Protein AF-A0AAF0IM96-F1 (afdb_monomer_lite)

pLDDT: mean 79.62, std 11.17, range [48.78, 93.69]

Sequence (93 aa):
MLSAILRKLQGGNLEVFKFGTYVLFPIGWMYYFGTNLEARFSVPDFWPKAEHSHKIPLEKSEIEAELARMDREKERKRLRRLELESAAGAESS

Secondary structure (DSSP, 8-state):
-HHHHHHHTSTHHHHHHHHHHHHHHHHHHHHHHTTSHHHHHPPTT-SPPTTTS-----SHHHHHHHHHHHHHHHHHHHHHHHHHHHHHHHHT-

InterPro domains:
  IPR018625 Protein Pet100 [PF09803] (11-83)
  IPR018625 Protein Pet100 [PTHR33968] (9-87)

Radius of gyration: 35.77 Å; chains: 1; bounding box: 68×27×93 Å

Foldseek 3Di:
DVVVVVVCCPDVVVVVVVVVCVVCVVVVVCVVCVVCVCVVPPDVPPDPDCVPPPDDDPDPVVVVVVVVVVVVVVVVVVVVVVVVVVVVVVVVD

Organism: NCBI:txid2070801

Structure (mmCIF, N/CA/C/O backbone):
data_AF-A0AAF0IM96-F1
#
_entry.id   AF-A0AAF0IM96-F1
#
loop_
_atom_site.group_PDB
_atom_site.id
_atom_site.type_symbol
_atom_site.label_atom_id
_atom_site.label_alt_id
_atom_site.label_comp_id
_atom_site.label_asym_id
_atom_site.label_entity_id
_atom_site.label_seq_id
_atom_site.pdbx_PDB_ins_code
_atom_site.Cartn_x
_atom_site.Cartn_y
_atom_site.Cartn_z
_atom_site.occupancy
_atom_site.B_iso_or_equiv
_atom_site.auth_seq_id
_atom_site.auth_comp_id
_atom_site.auth_asym_id
_atom_site.auth_atom_id
_atom_site.pdbx_PDB_model_num
ATOM 1 N N . MET A 1 1 ? 28.028 -22.083 -32.213 1.00 60.16 1 MET A N 1
ATOM 2 C CA . MET A 1 1 ? 27.186 -20.914 -32.574 1.00 60.16 1 MET A CA 1
ATOM 3 C C . MET A 1 1 ? 27.110 -19.874 -31.454 1.00 60.16 1 MET A C 1
ATOM 5 O O . MET A 1 1 ? 27.355 -18.708 -31.733 1.00 60.16 1 MET A O 1
ATOM 9 N N . LEU A 1 2 ? 26.895 -20.271 -30.190 1.00 62.72 2 LEU A N 1
ATOM 10 C CA . LEU A 1 2 ? 26.910 -19.353 -29.034 1.00 62.72 2 LEU A CA 1
ATOM 11 C C . LEU A 1 2 ? 28.193 -18.496 -28.933 1.00 62.72 2 LEU A C 1
ATOM 13 O O . LEU A 1 2 ? 28.125 -17.287 -28.735 1.00 62.72 2 LEU A O 1
ATOM 17 N N . SER A 1 3 ? 29.370 -19.091 -29.160 1.00 71.00 3 SER A N 1
ATOM 18 C CA . SER A 1 3 ? 30.667 -18.400 -29.032 1.00 71.00 3 SER A CA 1
ATOM 19 C C . SER A 1 3 ? 30.921 -17.291 -30.063 1.00 71.00 3 SER A C 1
ATOM 21 O O . SER A 1 3 ? 31.828 -16.484 -29.877 1.00 71.00 3 SER A O 1
ATOM 23 N N . ALA A 1 4 ? 30.198 -17.293 -31.188 1.00 68.50 4 ALA A N 1
ATOM 24 C CA . ALA A 1 4 ? 30.307 -16.257 -32.217 1.00 68.50 4 ALA A CA 1
ATOM 25 C C . ALA A 1 4 ? 29.469 -15.027 -31.837 1.00 68.50 4 ALA A C 1
ATOM 27 O O . ALA A 1 4 ? 29.913 -13.896 -32.006 1.00 68.50 4 ALA A O 1
ATOM 28 N N . ILE A 1 5 ? 28.299 -15.264 -31.237 1.00 67.50 5 ILE A N 1
ATOM 29 C CA . ILE A 1 5 ? 27.404 -14.231 -30.703 1.00 67.50 5 ILE A CA 1
ATOM 30 C C . ILE A 1 5 ? 28.069 -13.521 -29.516 1.00 67.50 5 ILE A C 1
ATOM 32 O O . ILE A 1 5 ? 28.123 -12.295 -29.481 1.00 67.50 5 ILE A O 1
ATOM 36 N N . LEU A 1 6 ? 28.672 -14.288 -28.602 1.00 67.75 6 LEU A N 1
ATOM 37 C CA . LEU A 1 6 ? 29.419 -13.762 -27.452 1.00 67.75 6 LEU A CA 1
ATOM 38 C C . LEU A 1 6 ? 30.635 -12.909 -27.855 1.00 67.75 6 LEU A C 1
ATOM 40 O O . LEU A 1 6 ? 30.888 -11.884 -27.231 1.00 67.75 6 LEU A O 1
ATOM 44 N N . ARG A 1 7 ? 31.349 -13.270 -28.931 1.00 67.06 7 ARG A N 1
ATOM 45 C CA . ARG A 1 7 ? 32.455 -12.453 -29.472 1.00 67.06 7 ARG A CA 1
ATOM 46 C C . ARG A 1 7 ? 31.980 -11.151 -30.116 1.00 67.06 7 ARG A C 1
ATOM 48 O O . ARG A 1 7 ? 32.673 -10.144 -30.042 1.00 67.06 7 ARG A O 1
ATOM 55 N N . LYS A 1 8 ? 30.793 -11.151 -30.730 1.00 65.81 8 LYS A N 1
ATOM 56 C CA . LYS A 1 8 ? 30.186 -9.958 -31.348 1.00 65.81 8 LYS A CA 1
ATOM 57 C C . LYS A 1 8 ? 29.691 -8.945 -30.307 1.00 65.81 8 LYS A C 1
ATOM 59 O O . LYS A 1 8 ? 29.568 -7.765 -30.622 1.00 65.81 8 LYS A O 1
ATOM 64 N N . LEU A 1 9 ? 29.445 -9.413 -29.082 1.00 67.00 9 LEU A N 1
ATOM 65 C CA . LEU A 1 9 ? 29.029 -8.642 -27.908 1.00 67.00 9 LEU A CA 1
ATOM 66 C C . LEU A 1 9 ? 30.203 -8.122 -27.056 1.00 67.00 9 LEU A C 1
ATOM 68 O O . LEU A 1 9 ? 29.967 -7.671 -25.945 1.00 67.00 9 LEU A O 1
ATOM 72 N N . GLN A 1 10 ? 31.455 -8.165 -27.525 1.00 76.12 10 GLN A N 1
ATOM 73 C CA . GLN A 1 10 ? 32.593 -7.540 -26.832 1.00 76.12 10 GLN A CA 1
ATOM 74 C C . GLN A 1 10 ? 32.862 -6.109 -27.331 1.00 76.12 10 GLN A C 1
ATOM 76 O O . GLN A 1 10 ? 32.543 -5.760 -28.468 1.00 76.12 10 GLN A O 1
ATOM 81 N N . GLY A 1 11 ? 33.471 -5.277 -26.479 1.00 80.00 11 GLY A N 1
ATOM 82 C CA . GLY A 1 11 ? 33.779 -3.874 -26.789 1.00 80.00 11 GLY A CA 1
ATOM 83 C C . GLY A 1 11 ? 32.531 -2.985 -26.809 1.00 80.00 11 GLY A C 1
ATOM 84 O O . GLY A 1 11 ? 31.571 -3.255 -26.092 1.00 80.00 11 GLY A O 1
ATOM 85 N N . GLY A 1 12 ? 32.511 -1.944 -27.648 1.00 83.69 12 GLY A N 1
ATOM 86 C CA . GLY A 1 12 ? 31.403 -0.973 -27.705 1.00 83.69 12 GLY A CA 1
ATOM 87 C C . GLY A 1 12 ? 30.018 -1.583 -27.978 1.00 83.69 12 GLY A C 1
ATOM 88 O O . GLY A 1 12 ? 29.009 -1.057 -27.516 1.00 83.69 12 GLY A O 1
ATOM 89 N N . ASN A 1 13 ? 29.944 -2.749 -28.631 1.00 83.25 13 ASN A N 1
ATOM 90 C CA . ASN A 1 13 ? 28.679 -3.470 -28.828 1.00 83.25 13 ASN A CA 1
ATOM 91 C C . ASN A 1 13 ? 28.057 -3.953 -27.503 1.00 83.25 13 ASN A C 1
ATOM 93 O O . ASN A 1 13 ? 26.834 -4.069 -27.409 1.00 83.25 13 ASN A O 1
ATOM 97 N N . LEU A 1 14 ? 28.877 -4.211 -26.476 1.00 87.81 14 LEU A N 1
ATOM 98 C CA . LEU A 1 14 ? 28.402 -4.545 -25.132 1.00 87.81 14 LEU A CA 1
ATOM 99 C C . LEU A 1 14 ? 27.715 -3.348 -24.479 1.00 87.81 14 LEU A C 1
ATOM 101 O O . LEU A 1 14 ? 26.694 -3.504 -23.815 1.00 87.81 14 LEU A O 1
ATOM 105 N N . GLU A 1 15 ? 28.273 -2.153 -24.659 1.00 88.81 15 GLU A N 1
ATOM 106 C CA . GLU A 1 15 ? 27.732 -0.923 -24.084 1.00 88.81 15 GLU A CA 1
ATOM 107 C C . GLU A 1 15 ? 26.387 -0.565 -24.716 1.00 88.81 15 GLU A C 1
ATOM 109 O O . GLU A 1 15 ? 25.440 -0.263 -23.992 1.00 88.81 15 GLU A O 1
ATOM 114 N N . VAL A 1 16 ? 26.257 -0.723 -26.037 1.00 88.75 16 VAL A N 1
ATOM 115 C CA . VAL A 1 16 ? 24.980 -0.554 -26.750 1.00 88.75 16 VAL A CA 1
ATOM 116 C C . VAL A 1 16 ? 23.938 -1.572 -26.278 1.00 88.75 16 VAL A C 1
ATOM 118 O O . VAL A 1 16 ? 22.782 -1.214 -26.056 1.00 88.75 16 VAL A O 1
ATOM 121 N N . PHE A 1 17 ? 24.332 -2.831 -26.058 1.00 89.75 17 PHE A N 1
ATOM 122 C CA . PHE A 1 17 ? 23.432 -3.850 -25.513 1.00 89.75 17 PHE A CA 1
ATOM 123 C C . PHE A 1 17 ? 22.986 -3.531 -24.076 1.00 89.75 17 PHE A C 1
ATOM 125 O O . PHE A 1 17 ? 21.802 -3.652 -23.753 1.00 89.75 17 PHE A O 1
ATOM 132 N N . LYS A 1 18 ? 23.908 -3.082 -23.214 1.00 87.38 18 LYS A N 1
ATOM 133 C CA . LYS A 1 18 ? 23.597 -2.660 -21.838 1.00 87.38 18 LYS A CA 1
ATOM 134 C C . LYS A 1 18 ? 22.660 -1.456 -21.832 1.00 87.38 18 LYS A C 1
ATOM 136 O O . LYS A 1 18 ? 21.672 -1.472 -21.106 1.00 87.38 18 LYS A O 1
ATOM 141 N N . PHE A 1 19 ? 22.925 -0.461 -22.676 1.00 92.75 19 PHE A N 1
ATOM 142 C CA . PHE A 1 19 ? 22.062 0.704 -22.846 1.00 92.75 19 PHE A CA 1
ATOM 143 C C . PHE A 1 19 ? 20.657 0.300 -23.305 1.00 92.75 19 PHE A C 1
ATOM 145 O O . PHE A 1 19 ? 19.674 0.658 -22.661 1.00 92.75 19 PHE A O 1
ATOM 152 N N . GLY A 1 20 ? 20.557 -0.519 -24.357 1.00 92.56 20 GLY A N 1
ATOM 153 C CA . GLY A 1 20 ? 19.278 -1.030 -24.847 1.00 92.56 20 GLY A CA 1
ATOM 154 C C . GLY A 1 20 ? 18.518 -1.804 -23.771 1.00 92.56 20 GLY A C 1
ATOM 155 O O . GLY A 1 20 ? 17.329 -1.580 -23.584 1.00 92.56 20 GLY A O 1
ATOM 156 N N . THR A 1 21 ? 19.209 -2.640 -22.995 1.00 93.69 21 THR A N 1
ATOM 157 C CA . THR A 1 21 ? 18.601 -3.377 -21.878 1.00 93.69 21 THR A CA 1
ATOM 158 C C . THR A 1 21 ? 18.097 -2.429 -20.793 1.00 93.69 21 THR A C 1
ATOM 160 O O . THR A 1 21 ? 16.970 -2.586 -20.343 1.00 93.69 21 THR A O 1
ATOM 163 N N . TYR A 1 22 ? 18.870 -1.417 -20.397 1.00 91.12 22 TYR A N 1
ATOM 164 C CA . TYR A 1 22 ? 18.450 -0.457 -19.372 1.00 91.12 22 TYR A CA 1
ATOM 165 C C . TYR A 1 22 ? 17.305 0.454 -19.801 1.00 91.12 22 TYR A C 1
ATOM 167 O O . TYR A 1 22 ? 16.586 0.943 -18.937 1.00 91.12 22 TYR A O 1
ATOM 175 N N . VAL A 1 23 ? 17.105 0.666 -21.101 1.00 92.81 23 VAL A N 1
ATOM 176 C CA . VAL A 1 23 ? 15.948 1.405 -21.618 1.00 92.81 23 VAL A CA 1
ATOM 177 C C . VAL A 1 23 ? 14.739 0.480 -21.775 1.00 92.81 23 VAL A C 1
ATOM 179 O O . VAL A 1 23 ? 13.654 0.799 -21.293 1.00 92.81 23 VAL A O 1
ATOM 182 N N . LEU A 1 24 ? 14.906 -0.692 -22.397 1.00 93.25 24 LEU A N 1
ATOM 183 C CA . LEU A 1 24 ? 13.799 -1.624 -22.629 1.00 93.25 24 LEU A CA 1
ATOM 184 C C . LEU A 1 24 ? 13.285 -2.278 -21.347 1.00 93.25 24 LEU A C 1
ATOM 186 O O . LEU A 1 24 ? 12.088 -2.528 -21.248 1.00 93.25 24 LEU A O 1
ATOM 190 N N . PHE A 1 25 ? 14.152 -2.562 -20.377 1.00 92.19 25 PHE A N 1
ATOM 191 C CA . PHE A 1 25 ? 13.767 -3.224 -19.134 1.00 92.19 25 PHE A CA 1
ATOM 192 C C . PHE A 1 25 ? 12.694 -2.441 -18.355 1.00 92.19 25 PHE A C 1
ATOM 194 O O . PHE A 1 25 ? 11.624 -3.007 -18.134 1.00 92.19 25 PHE A O 1
ATOM 201 N N . PRO A 1 26 ? 12.887 -1.156 -17.987 1.00 91.69 26 PRO A N 1
ATOM 202 C CA . PRO A 1 26 ? 11.864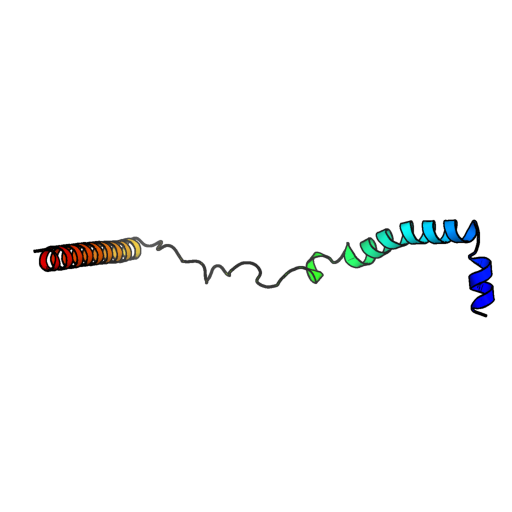 -0.399 -17.272 1.00 91.69 26 PRO A CA 1
ATOM 203 C C . PRO A 1 26 ? 10.619 -0.147 -18.128 1.00 91.69 26 PRO A C 1
ATOM 205 O O . PRO A 1 26 ? 9.515 -0.241 -17.605 1.00 91.69 26 PRO A O 1
ATOM 208 N N . ILE A 1 27 ? 10.757 0.103 -19.435 1.00 90.75 27 ILE A N 1
ATOM 209 C CA . ILE A 1 27 ? 9.608 0.332 -20.328 1.00 90.75 27 ILE A CA 1
ATOM 210 C C . ILE A 1 27 ? 8.748 -0.931 -20.447 1.00 90.75 27 ILE A C 1
ATOM 212 O O . ILE A 1 27 ? 7.530 -0.866 -20.307 1.00 90.75 27 ILE A O 1
ATOM 216 N N . GLY A 1 28 ? 9.372 -2.089 -20.667 1.00 89.38 28 GLY A N 1
ATOM 217 C CA . GLY A 1 28 ? 8.681 -3.373 -20.750 1.00 89.38 28 GLY A CA 1
ATOM 218 C C . GLY A 1 28 ? 8.049 -3.772 -19.419 1.00 89.38 28 GLY A C 1
ATOM 219 O O . GLY A 1 28 ? 6.904 -4.220 -19.390 1.00 89.38 28 GLY A O 1
ATOM 220 N N . TRP A 1 29 ? 8.754 -3.538 -18.309 1.00 88.88 29 TRP A N 1
ATOM 221 C CA . TRP A 1 29 ? 8.216 -3.759 -16.969 1.00 88.88 29 TRP A CA 1
ATOM 222 C C . TRP A 1 29 ? 6.986 -2.884 -16.711 1.00 88.88 29 TRP A C 1
ATOM 224 O O . TRP A 1 29 ? 5.962 -3.370 -16.235 1.00 88.88 29 TRP A O 1
ATOM 234 N N . MET A 1 30 ? 7.051 -1.607 -17.089 1.00 87.50 30 MET A N 1
ATOM 235 C CA . MET A 1 30 ? 5.941 -0.669 -16.948 1.00 87.50 30 MET A CA 1
ATOM 236 C C . MET A 1 30 ? 4.783 -0.989 -17.901 1.00 87.50 30 MET A C 1
ATOM 238 O O . MET A 1 30 ? 3.634 -0.820 -17.521 1.00 87.50 30 MET A O 1
ATOM 242 N N . TYR A 1 31 ? 5.040 -1.505 -19.104 1.00 85.88 31 TYR A N 1
ATOM 243 C CA . TYR A 1 31 ? 3.983 -1.959 -20.013 1.00 85.88 31 TYR A CA 1
ATOM 244 C C . TYR A 1 31 ? 3.251 -3.194 -19.470 1.00 85.88 31 TYR A C 1
ATOM 246 O O . TYR A 1 31 ? 2.023 -3.256 -19.504 1.00 85.88 31 TYR A O 1
ATOM 254 N N . TYR A 1 32 ? 3.999 -4.159 -18.928 1.00 82.62 32 TYR A N 1
ATOM 255 C CA . TYR A 1 32 ? 3.436 -5.399 -18.398 1.00 82.62 32 TYR A CA 1
ATOM 256 C C . TYR A 1 32 ? 2.696 -5.194 -17.068 1.00 82.62 32 TYR A C 1
ATOM 258 O O . TYR A 1 32 ? 1.608 -5.735 -16.880 1.00 82.62 32 TYR A O 1
ATOM 266 N N . PHE A 1 33 ? 3.262 -4.407 -16.148 1.00 80.56 33 PHE A N 1
ATOM 267 C CA . PHE A 1 33 ? 2.663 -4.179 -14.831 1.00 80.56 33 PHE A CA 1
ATOM 268 C C . PHE A 1 33 ? 1.798 -2.919 -14.757 1.00 80.56 33 PHE A C 1
ATOM 270 O O . PHE A 1 33 ? 0.793 -2.929 -14.057 1.00 80.56 33 PHE A O 1
ATOM 277 N N . GLY A 1 34 ? 2.131 -1.846 -15.474 1.00 74.44 34 GLY A N 1
ATOM 278 C CA . GLY A 1 34 ? 1.545 -0.513 -15.280 1.00 74.44 34 GLY A CA 1
ATOM 279 C C . GLY A 1 34 ? 0.075 -0.371 -15.674 1.00 74.44 34 GLY A C 1
ATOM 280 O O . GLY A 1 34 ? -0.573 0.567 -15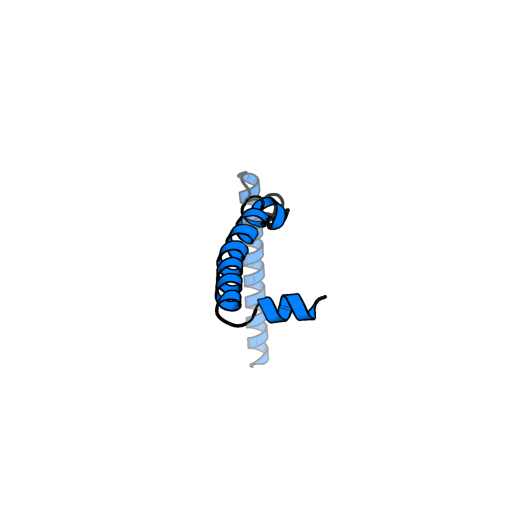.227 1.00 74.44 34 GLY A O 1
ATOM 281 N N . THR A 1 35 ? -0.480 -1.300 -16.453 1.00 74.19 35 THR A N 1
ATOM 282 C CA . THR A 1 35 ? -1.899 -1.276 -16.857 1.00 74.19 35 THR A CA 1
ATOM 283 C C . THR A 1 35 ? -2.796 -2.176 -16.002 1.00 74.19 35 THR A C 1
ATOM 285 O O . THR A 1 35 ? -4.016 -2.115 -16.129 1.00 74.19 35 THR A O 1
ATOM 288 N N . ASN A 1 36 ? -2.224 -3.015 -15.128 1.00 71.25 36 ASN A N 1
ATOM 289 C CA . ASN A 1 36 ? -2.969 -4.036 -14.380 1.00 71.25 36 ASN A CA 1
ATOM 290 C C . ASN A 1 36 ? -2.561 -4.127 -12.896 1.00 71.25 36 ASN A C 1
ATOM 292 O O . ASN A 1 36 ? -2.778 -5.151 -12.252 1.00 71.25 36 ASN A O 1
ATOM 296 N N . LEU A 1 37 ? -1.968 -3.067 -12.335 1.00 71.44 37 LEU A N 1
ATOM 297 C CA . LEU A 1 37 ? -1.550 -3.048 -10.928 1.00 71.44 37 LEU A CA 1
ATOM 298 C C . LEU A 1 37 ? -2.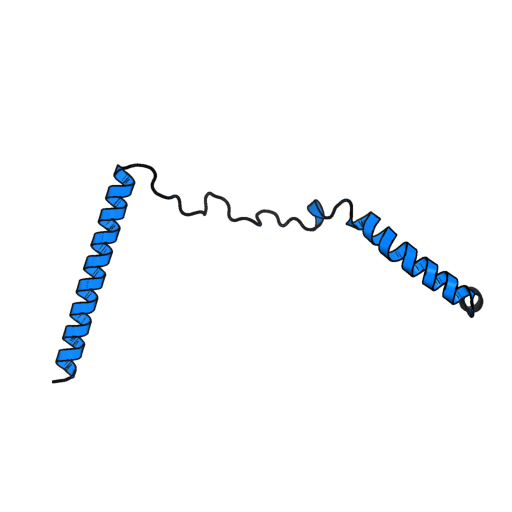723 -3.323 -9.982 1.00 71.44 37 LEU A C 1
ATOM 300 O O . LEU A 1 37 ? -2.587 -4.110 -9.053 1.00 71.44 37 LEU A O 1
ATOM 304 N N . GLU A 1 38 ? -3.880 -2.717 -10.247 1.00 68.75 38 GLU A N 1
ATOM 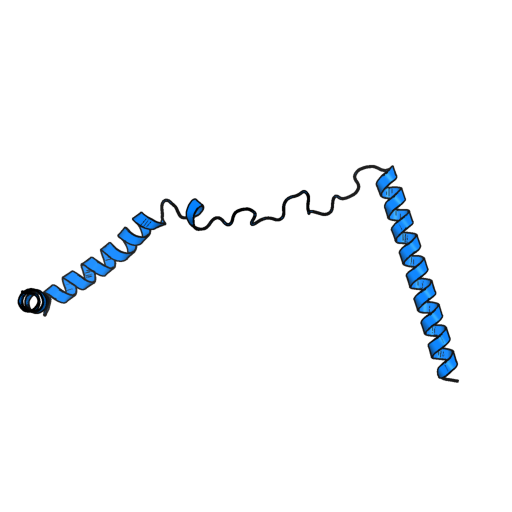305 C CA . GLU A 1 38 ? -5.047 -2.827 -9.373 1.00 68.75 38 GLU A CA 1
ATOM 306 C C . GLU A 1 38 ? -5.540 -4.272 -9.260 1.00 68.75 38 GLU A C 1
ATOM 308 O O . GLU A 1 38 ? -5.597 -4.797 -8.159 1.00 68.75 38 GLU A O 1
ATOM 313 N N . ALA A 1 39 ? -5.757 -4.977 -10.372 1.00 71.06 39 ALA A N 1
ATOM 314 C CA . ALA A 1 39 ? -6.201 -6.374 -10.333 1.00 71.06 39 ALA A CA 1
ATOM 315 C C . ALA A 1 39 ? -5.140 -7.352 -9.784 1.00 71.06 39 ALA A C 1
ATOM 317 O O . ALA A 1 39 ? -5.489 -8.414 -9.270 1.00 71.06 39 ALA A O 1
ATOM 318 N N . ARG A 1 40 ? -3.844 -7.026 -9.899 1.00 69.19 40 ARG A N 1
ATOM 319 C CA . ARG A 1 40 ? -2.741 -7.883 -9.421 1.00 69.19 40 ARG A CA 1
ATOM 320 C C . ARG A 1 40 ? -2.401 -7.677 -7.947 1.00 69.19 40 ARG A C 1
ATOM 322 O O . ARG A 1 40 ? -1.895 -8.607 -7.323 1.00 69.19 40 ARG A O 1
ATOM 329 N N . PHE A 1 41 ? -2.637 -6.479 -7.414 1.00 72.56 41 PHE A N 1
ATOM 330 C CA . PHE A 1 41 ? -2.250 -6.091 -6.055 1.00 72.56 41 PHE A CA 1
ATOM 331 C C . PHE A 1 41 ? -3.435 -5.712 -5.157 1.00 72.56 41 PHE A C 1
ATOM 333 O O . PHE A 1 41 ? -3.226 -5.458 -3.971 1.00 72.56 41 PHE A O 1
ATOM 340 N N . SER A 1 42 ? -4.675 -5.697 -5.660 1.00 76.12 42 SER A N 1
ATOM 341 C CA . SER A 1 42 ? -5.854 -5.554 -4.807 1.00 76.12 42 SER A CA 1
ATOM 342 C C . SER A 1 42 ? -6.018 -6.801 -3.949 1.00 76.12 42 SER A C 1
ATOM 344 O O . SER A 1 42 ? -6.187 -7.907 -4.467 1.00 76.12 42 SER A O 1
ATOM 346 N N . VAL A 1 43 ? -6.007 -6.620 -2.633 1.00 77.75 43 VAL A N 1
ATOM 347 C CA . VAL A 1 43 ? -6.380 -7.678 -1.699 1.00 77.75 43 VAL A CA 1
ATOM 348 C C . VAL A 1 43 ? -7.908 -7.665 -1.577 1.00 77.75 43 VAL A C 1
ATOM 350 O O . VAL A 1 43 ? -8.461 -6.655 -1.128 1.00 77.75 43 VAL A O 1
ATOM 353 N N . PRO A 1 44 ? -8.616 -8.736 -1.986 1.00 74.94 44 PRO A N 1
ATOM 354 C CA . PRO A 1 44 ? -10.051 -8.824 -1.755 1.00 74.94 44 PRO A CA 1
ATOM 355 C C . PRO A 1 44 ? -10.318 -8.817 -0.246 1.00 74.94 44 PRO A C 1
ATOM 357 O O . PRO A 1 44 ? -9.592 -9.451 0.515 1.00 74.94 44 PRO A O 1
ATOM 360 N N . ASP A 1 45 ? -11.341 -8.074 0.183 1.00 70.19 45 ASP A N 1
ATOM 361 C CA . ASP A 1 45 ? -11.695 -7.885 1.598 1.00 70.19 45 ASP A CA 1
ATOM 362 C C . AS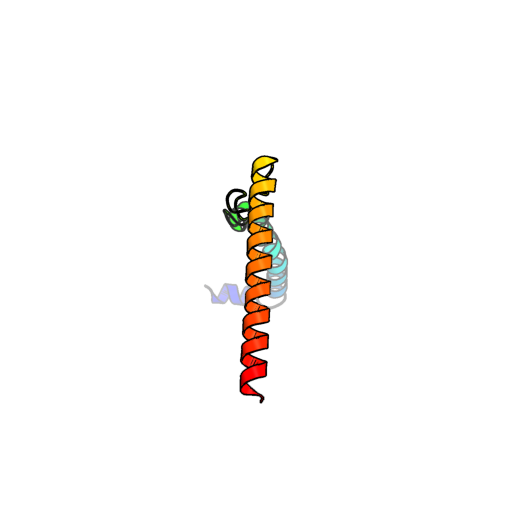P A 1 45 ? -10.601 -7.216 2.467 1.00 70.19 45 ASP A C 1
ATOM 364 O O . ASP A 1 45 ? -10.550 -7.432 3.676 1.00 70.19 45 ASP A O 1
ATOM 368 N N . PHE A 1 46 ? -9.742 -6.360 1.885 1.00 76.75 46 PHE A N 1
ATOM 369 C CA . PHE A 1 46 ? -8.724 -5.609 2.647 1.00 76.75 46 PHE A CA 1
ATOM 370 C C . PHE A 1 46 ? -9.310 -4.799 3.816 1.00 76.75 46 PHE A C 1
ATOM 372 O O . PHE A 1 46 ? -8.712 -4.725 4.890 1.00 76.75 46 PHE A O 1
ATOM 379 N N . TRP A 1 47 ? -10.477 -4.184 3.612 1.00 74.50 47 TRP A N 1
ATOM 380 C CA . TRP A 1 47 ? -11.165 -3.426 4.652 1.00 74.50 47 TRP A CA 1
ATOM 381 C C . TRP A 1 47 ? -12.141 -4.325 5.420 1.00 74.50 47 TRP A C 1
ATOM 383 O O . TRP A 1 47 ? -12.925 -5.038 4.787 1.00 74.50 47 TRP A O 1
ATOM 393 N N . PRO A 1 48 ? -12.161 -4.267 6.768 1.00 74.81 48 PRO A N 1
ATOM 394 C CA . PRO A 1 48 ? -13.167 -4.959 7.562 1.00 74.81 48 PRO A CA 1
ATOM 395 C C . PRO A 1 48 ? -14.568 -4.560 7.096 1.00 74.81 48 PRO A C 1
ATOM 397 O O . PRO A 1 48 ? -14.895 -3.373 7.018 1.00 74.81 48 PRO A O 1
ATOM 400 N N . LYS A 1 49 ? -15.398 -5.553 6.765 1.00 72.44 49 LYS A N 1
ATOM 401 C CA . LYS A 1 49 ? -16.783 -5.328 6.334 1.00 72.44 49 LYS A CA 1
ATOM 402 C C . LYS A 1 49 ? -17.528 -4.570 7.433 1.00 72.44 49 LYS A C 1
ATOM 404 O O . LYS A 1 49 ? -17.370 -4.883 8.610 1.00 72.44 49 LYS A O 1
ATOM 409 N N . ALA A 1 50 ? -18.371 -3.610 7.052 1.00 65.06 50 ALA A N 1
ATOM 410 C CA . ALA A 1 50 ? -19.131 -2.775 7.989 1.00 65.06 50 ALA A CA 1
ATOM 411 C C . ALA A 1 50 ? -20.020 -3.582 8.959 1.00 65.06 50 ALA A C 1
ATOM 413 O O . ALA A 1 50 ? -20.395 -3.085 10.016 1.00 65.06 50 ALA A O 1
ATOM 414 N N . GLU A 1 51 ? -20.326 -4.838 8.627 1.00 65.44 51 GLU A N 1
ATOM 415 C CA . GLU A 1 51 ? -21.016 -5.793 9.500 1.00 65.44 51 GLU A CA 1
ATOM 416 C C . GLU A 1 51 ? -20.197 -6.199 10.736 1.00 65.44 51 GLU A C 1
ATOM 418 O O . GLU A 1 51 ? -20.779 -6.501 11.774 1.00 65.44 51 GLU A O 1
ATOM 423 N N . HIS A 1 52 ? -18.863 -6.177 10.643 1.00 62.41 52 HIS A N 1
ATOM 424 C CA . HIS A 1 52 ? -17.940 -6.425 11.756 1.00 62.41 52 HIS A CA 1
ATOM 425 C C . HIS A 1 52 ? -17.581 -5.154 12.528 1.00 62.41 52 HIS A C 1
ATOM 427 O O . HIS A 1 52 ? -16.968 -5.232 13.594 1.00 62.41 52 HIS A O 1
ATOM 433 N N . SER A 1 53 ? -17.953 -3.984 12.011 1.00 62.84 53 SER A N 1
ATOM 434 C CA . SER A 1 53 ? -17.812 -2.734 12.745 1.00 62.84 53 SER A CA 1
ATOM 435 C C . SER A 1 53 ? -18.861 -2.685 13.852 1.00 62.84 53 SER A C 1
ATOM 437 O O . SER A 1 53 ? -20.041 -2.951 13.619 1.00 62.84 53 SER A O 1
ATOM 439 N N . HIS A 1 54 ? -18.440 -2.330 15.067 1.00 63.72 54 HIS A N 1
ATOM 440 C CA . HIS A 1 54 ? -19.357 -2.126 16.184 1.00 63.72 54 HIS A CA 1
ATOM 441 C C . HIS A 1 54 ? -20.425 -1.094 15.796 1.00 63.72 54 HIS A C 1
ATOM 443 O O . HIS A 1 54 ? -20.124 0.085 15.605 1.00 63.72 54 HIS A O 1
ATOM 449 N N . LYS A 1 55 ? -21.675 -1.548 15.656 1.00 65.19 55 LYS A N 1
ATOM 450 C CA . LYS A 1 55 ? -22.819 -0.675 15.390 1.00 65.19 55 LYS A CA 1
ATOM 451 C C . LYS A 1 55 ? -23.117 0.103 16.666 1.00 65.19 55 LYS A C 1
ATOM 453 O O . LYS A 1 55 ? -23.441 -0.492 17.691 1.00 65.19 55 LYS A O 1
ATOM 458 N N . ILE A 1 56 ? -22.955 1.421 16.611 1.00 68.44 56 ILE A N 1
ATOM 459 C CA . ILE A 1 56 ? -23.363 2.306 17.703 1.00 68.44 56 ILE A CA 1
ATOM 460 C C . ILE A 1 56 ? -24.896 2.215 17.805 1.00 68.44 56 ILE A C 1
ATOM 462 O O . ILE A 1 56 ? -25.545 2.265 16.758 1.00 68.44 56 ILE A O 1
ATOM 466 N N . PRO A 1 57 ? -25.480 2.070 19.010 1.00 69.50 57 PRO A N 1
ATOM 467 C CA . PRO A 1 57 ? -26.929 2.086 19.176 1.00 69.50 57 PRO A CA 1
ATOM 468 C C . PRO A 1 57 ? -27.492 3.414 18.657 1.00 69.50 57 PRO A C 1
ATOM 470 O O . PRO A 1 57 ? -27.065 4.479 19.104 1.00 69.50 57 PRO A O 1
ATOM 473 N N . LEU A 1 58 ? -28.407 3.359 17.688 1.00 72.81 58 LEU A N 1
ATOM 474 C CA . LEU A 1 58 ? -29.009 4.555 17.075 1.00 72.81 58 LEU A CA 1
ATOM 475 C C . LEU A 1 58 ? -30.365 4.899 17.708 1.00 72.81 58 LEU A C 1
ATOM 477 O O . LEU A 1 58 ? -30.781 6.056 17.679 1.00 72.81 58 LEU A O 1
ATOM 481 N N . GLU A 1 59 ? -31.026 3.916 18.323 1.00 80.88 59 GLU A N 1
ATOM 482 C CA . GLU A 1 59 ? -32.338 4.073 18.946 1.00 80.88 59 GLU A CA 1
ATOM 483 C C . GLU A 1 59 ? -32.230 4.461 20.426 1.00 80.88 59 GLU A C 1
ATOM 485 O O . GLU A 1 59 ? -31.421 3.921 21.184 1.00 80.88 59 GLU A O 1
ATOM 490 N N . LYS A 1 60 ? -33.097 5.375 20.879 1.00 80.00 60 LYS A N 1
ATOM 491 C CA . LYS A 1 60 ? -33.075 5.907 22.255 1.00 80.00 60 LYS A CA 1
ATOM 492 C C . LYS A 1 60 ? -33.191 4.812 23.328 1.00 80.00 60 LYS A C 1
ATOM 494 O O . LYS A 1 60 ? -32.494 4.870 24.337 1.00 80.00 60 LYS A O 1
ATOM 499 N N . SER A 1 61 ? -34.045 3.813 23.108 1.00 82.31 61 SER A N 1
ATOM 500 C CA . SER A 1 61 ? -34.230 2.683 24.031 1.00 82.31 61 SER A CA 1
ATOM 501 C C . SER A 1 61 ? -32.978 1.808 24.153 1.00 82.31 61 SER A C 1
ATOM 503 O O . SER A 1 61 ? -32.658 1.338 25.245 1.00 82.31 61 SER A O 1
ATOM 505 N N . GLU A 1 62 ? -32.243 1.612 23.058 1.00 81.12 62 GLU A N 1
ATOM 506 C CA . GLU A 1 62 ? -30.993 0.849 23.051 1.00 81.12 62 GLU A CA 1
ATOM 507 C C . GLU A 1 62 ? -29.876 1.615 23.772 1.00 81.12 62 GLU A C 1
ATOM 509 O O . GLU A 1 62 ? -29.104 1.023 24.527 1.00 81.12 62 GLU A O 1
ATOM 514 N N . ILE A 1 63 ? -29.835 2.942 23.603 1.00 81.88 63 ILE A N 1
ATOM 515 C CA . ILE A 1 63 ? -28.897 3.824 24.309 1.00 81.88 63 ILE A CA 1
ATOM 516 C C . ILE A 1 63 ? -29.127 3.757 25.824 1.00 81.88 63 ILE A C 1
ATOM 518 O O . ILE A 1 63 ? -28.171 3.606 26.584 1.00 81.88 63 ILE A O 1
ATOM 522 N N . GLU A 1 64 ? -30.380 3.839 26.278 1.00 87.31 64 GLU A N 1
ATOM 523 C CA . GLU A 1 64 ? -30.724 3.745 27.704 1.00 87.31 64 GLU A CA 1
ATOM 524 C C . GLU A 1 64 ? -30.358 2.371 28.293 1.00 87.31 64 GLU A C 1
ATOM 526 O O . GLU A 1 64 ? -29.811 2.291 29.398 1.00 87.31 64 GLU A O 1
ATOM 531 N N . ALA A 1 65 ? -30.587 1.289 27.544 1.00 87.44 65 ALA A N 1
ATOM 532 C CA . ALA A 1 65 ? -30.222 -0.064 27.959 1.00 87.44 65 ALA A CA 1
ATOM 533 C C . ALA A 1 65 ? -28.698 -0.249 28.083 1.00 87.44 65 ALA A C 1
ATOM 535 O O . ALA A 1 65 ? -28.223 -0.831 29.068 1.00 87.44 65 ALA A O 1
ATOM 536 N N . GLU A 1 66 ? -27.927 0.274 27.126 1.00 85.12 66 GLU A N 1
ATOM 537 C CA . GLU A 1 66 ? -26.464 0.211 27.149 1.00 85.12 66 GLU A CA 1
ATOM 538 C C . GLU A 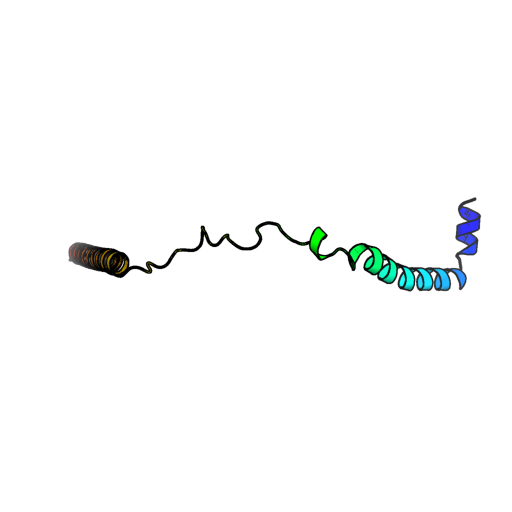1 66 ? -25.877 1.108 28.250 1.00 85.12 66 GLU A C 1
ATOM 540 O O . GLU A 1 66 ? -24.947 0.702 28.950 1.00 85.12 66 GLU A O 1
ATOM 545 N N . LEU A 1 67 ? -26.471 2.279 28.504 1.00 86.75 67 LEU A N 1
ATOM 546 C CA . LEU A 1 67 ? -26.095 3.148 29.623 1.00 86.75 67 LEU A CA 1
ATOM 547 C C . LEU A 1 67 ? -26.317 2.452 30.974 1.00 86.75 67 LEU A C 1
ATOM 549 O O . LEU A 1 67 ? -25.405 2.390 31.801 1.00 86.75 67 LEU A O 1
ATOM 553 N N . ALA A 1 68 ? -27.476 1.815 31.156 1.00 90.69 68 ALA A N 1
ATOM 554 C CA . ALA A 1 68 ? -27.766 1.021 32.347 1.00 90.69 68 ALA A CA 1
ATOM 555 C C . ALA A 1 68 ? -26.833 -0.198 32.492 1.00 90.69 68 ALA A C 1
ATOM 557 O O . ALA A 1 68 ? -26.559 -0.651 33.608 1.00 90.69 68 ALA A O 1
ATOM 558 N N . ARG A 1 69 ? -26.341 -0.776 31.386 1.00 91.00 69 ARG A N 1
ATOM 559 C CA . ARG A 1 69 ? -25.298 -1.815 31.421 1.00 91.00 69 ARG A CA 1
ATOM 560 C C . ARG A 1 69 ? -23.975 -1.231 31.919 1.00 91.00 69 ARG A C 1
ATOM 562 O O . ARG A 1 69 ? -23.385 -1.792 32.842 1.00 91.00 69 ARG A O 1
ATOM 569 N N . MET A 1 70 ? -23.540 -0.101 31.359 1.00 89.38 70 MET A N 1
ATOM 570 C CA . MET A 1 70 ? -22.289 0.565 31.733 1.00 89.38 70 MET A CA 1
ATOM 571 C C . MET A 1 70 ? -22.258 0.973 33.209 1.00 89.38 70 MET A C 1
ATOM 573 O O . MET A 1 70 ? -21.244 0.761 33.875 1.00 89.38 70 MET A O 1
ATOM 577 N N . ASP A 1 71 ? -23.355 1.505 33.746 1.00 92.94 71 ASP A N 1
ATOM 578 C CA . ASP A 1 71 ? -23.412 1.924 35.150 1.00 92.94 71 ASP A CA 1
ATOM 579 C C . ASP A 1 71 ? -23.353 0.734 36.116 1.00 92.94 71 ASP A C 1
ATOM 581 O O . ASP A 1 71 ? -22.623 0.776 37.109 1.00 92.94 71 ASP A O 1
ATOM 585 N N . ARG A 1 72 ? -23.996 -0.391 35.771 1.00 93.19 72 ARG A N 1
ATOM 586 C CA . ARG A 1 72 ? -23.853 -1.653 36.519 1.00 93.19 72 ARG A CA 1
ATOM 587 C C . ARG A 1 72 ? -22.416 -2.176 36.503 1.00 93.19 72 ARG A C 1
ATOM 589 O O . ARG A 1 72 ? -21.921 -2.656 37.523 1.00 93.19 72 ARG A O 1
ATOM 596 N N . GLU A 1 73 ? -21.718 -2.080 35.370 1.00 93.38 73 GLU A N 1
ATOM 597 C CA . GLU A 1 73 ? -20.310 -2.487 35.297 1.00 93.38 73 GLU A CA 1
ATOM 598 C C . GLU A 1 73 ? -19.387 -1.585 36.118 1.00 93.38 73 GLU A C 1
ATOM 600 O O . GLU A 1 73 ? -18.445 -2.091 36.738 1.00 93.38 73 GLU A O 1
ATOM 605 N N . LYS A 1 74 ? -19.646 -0.272 36.134 1.00 93.12 74 LYS A N 1
ATOM 606 C CA . LYS A 1 74 ? -18.905 0.687 36.962 1.00 93.12 74 LYS A CA 1
ATOM 607 C C . LYS A 1 74 ? -19.064 0.366 38.441 1.00 93.12 74 LYS A C 1
ATOM 609 O O . LYS A 1 74 ? -18.055 0.268 39.137 1.00 93.12 74 LYS A O 1
ATOM 614 N N . GLU A 1 75 ? -20.293 0.138 38.898 1.00 93.62 75 GLU A N 1
ATOM 615 C CA . GLU A 1 75 ? -20.549 -0.165 40.307 1.00 93.62 75 GLU A CA 1
ATOM 616 C C . GLU A 1 75 ? -19.896 -1.488 40.719 1.00 93.62 75 GLU A C 1
ATOM 618 O O . GLU A 1 75 ? -19.179 -1.546 41.714 1.00 93.62 75 GLU A O 1
ATOM 623 N N . ARG A 1 76 ? -19.998 -2.530 39.886 1.00 92.38 76 ARG A N 1
ATOM 624 C CA . ARG A 1 76 ? -19.302 -3.804 40.126 1.00 92.38 76 ARG A CA 1
ATOM 625 C C . ARG A 1 76 ? -17.783 -3.632 40.234 1.00 92.38 76 ARG A C 1
ATOM 627 O O . ARG A 1 76 ? -17.154 -4.245 41.093 1.00 92.38 76 ARG A O 1
ATOM 634 N N . LYS A 1 77 ? -17.171 -2.816 39.367 1.00 92.62 77 LYS A N 1
ATOM 635 C CA . LYS A 1 77 ? -15.728 -2.519 39.436 1.00 92.62 77 LYS A CA 1
ATOM 636 C C . LYS A 1 77 ? -15.369 -1.751 40.708 1.00 92.62 77 LYS A C 1
ATOM 638 O O . LYS A 1 77 ? -14.315 -2.014 41.282 1.00 92.62 77 LYS A O 1
ATOM 643 N N . ARG A 1 78 ? -16.227 -0.823 41.139 1.00 92.62 78 ARG A N 1
ATOM 644 C CA . ARG A 1 78 ? -16.051 -0.060 42.378 1.00 92.62 78 ARG A CA 1
ATOM 645 C C . ARG A 1 78 ? -16.092 -0.972 43.601 1.00 92.62 78 ARG A C 1
ATOM 647 O O . ARG A 1 78 ? -15.161 -0.928 44.396 1.00 92.62 78 ARG A O 1
ATOM 654 N N . LEU A 1 79 ? -17.108 -1.826 43.709 1.00 92.81 79 LEU A N 1
ATOM 655 C CA . LEU A 1 79 ? -17.240 -2.791 44.804 1.00 92.81 79 LEU A CA 1
ATOM 656 C C . LEU A 1 79 ? -16.036 -3.731 44.867 1.00 92.81 79 LEU A C 1
ATOM 658 O O . LEU A 1 79 ? -15.418 -3.865 45.916 1.00 92.81 79 LEU A O 1
ATOM 662 N N . ARG A 1 80 ? -15.615 -4.274 43.720 1.00 91.44 80 ARG A N 1
ATOM 663 C CA . ARG A 1 80 ? -14.434 -5.143 43.653 1.00 91.44 80 ARG A CA 1
ATOM 664 C C . ARG A 1 80 ? -13.149 -4.440 44.094 1.00 91.44 80 ARG A C 1
ATOM 666 O O . ARG A 1 80 ? -12.281 -5.076 44.680 1.00 91.44 80 ARG A O 1
ATOM 673 N N . ARG A 1 81 ? -13.000 -3.141 43.811 1.00 90.50 81 ARG A N 1
ATOM 674 C CA . ARG A 1 81 ? -11.858 -2.355 44.301 1.00 90.50 81 ARG A CA 1
ATOM 675 C C . ARG A 1 81 ? -11.896 -2.220 45.824 1.00 90.50 81 ARG A C 1
ATOM 677 O O . ARG A 1 81 ? -10.878 -2.462 46.457 1.00 90.50 81 ARG A O 1
ATOM 684 N N . LEU A 1 82 ? -13.056 -1.892 46.389 1.00 91.62 82 LEU A N 1
ATOM 685 C CA . LEU A 1 82 ? -13.235 -1.759 47.838 1.00 91.62 82 LEU A CA 1
ATOM 686 C C . LEU A 1 82 ? -12.983 -3.085 48.570 1.00 91.62 82 LEU A C 1
ATOM 688 O O . LEU A 1 82 ? -12.321 -3.094 49.601 1.00 91.62 82 LEU A O 1
ATOM 692 N N . GLU A 1 83 ? -13.450 -4.208 48.018 1.00 89.69 83 GLU A N 1
ATOM 693 C CA . GLU A 1 83 ? -13.176 -5.548 48.552 1.00 89.69 83 GLU A CA 1
ATOM 694 C C . GLU A 1 83 ? -11.670 -5.843 48.587 1.00 89.69 83 GLU A C 1
ATOM 696 O O . GLU A 1 83 ? -11.148 -6.258 49.620 1.00 89.69 83 GLU A O 1
ATOM 701 N N . LEU A 1 84 ? -10.955 -5.570 47.490 1.00 89.62 84 LEU A N 1
ATOM 702 C CA . LEU A 1 84 ? -9.504 -5.765 47.411 1.00 89.62 84 LEU A CA 1
ATOM 703 C C . LEU A 1 84 ? -8.738 -4.857 48.385 1.00 89.62 84 LEU A C 1
ATOM 705 O O . LEU A 1 84 ? -7.803 -5.319 49.032 1.00 89.62 84 LEU A O 1
ATOM 709 N N . GLU A 1 85 ? -9.141 -3.592 48.520 1.00 85.56 85 GLU A N 1
ATOM 710 C CA . GLU A 1 85 ? -8.556 -2.648 49.483 1.00 85.56 85 GLU A CA 1
ATOM 711 C C . GLU A 1 85 ? -8.809 -3.092 50.934 1.00 85.56 85 GLU A C 1
ATOM 713 O O . GLU A 1 85 ? -7.906 -3.024 51.767 1.00 85.56 85 GLU A O 1
ATOM 718 N N . SER A 1 86 ? -10.003 -3.618 51.233 1.00 81.75 86 SER A N 1
ATOM 719 C CA . SER A 1 86 ? -10.340 -4.144 52.562 1.00 81.75 86 SER A CA 1
ATOM 720 C C . SER A 1 86 ? -9.576 -5.426 52.914 1.00 81.75 86 SER A C 1
ATOM 722 O O . SER A 1 86 ? -9.134 -5.579 54.050 1.00 81.75 86 SER A O 1
ATOM 724 N N . ALA A 1 87 ? -9.361 -6.317 51.940 1.00 79.50 87 ALA A N 1
ATOM 725 C CA . ALA A 1 87 ? -8.583 -7.539 52.126 1.00 79.50 87 ALA A CA 1
ATOM 726 C C . ALA A 1 87 ? -7.088 -7.231 52.323 1.00 79.50 87 ALA A C 1
ATOM 728 O O . ALA A 1 87 ? -6.461 -7.777 53.226 1.00 79.50 87 ALA A O 1
ATOM 729 N N . ALA A 1 88 ? -6.539 -6.292 51.545 1.00 76.62 88 ALA A N 1
ATOM 730 C CA . ALA A 1 88 ? -5.146 -5.867 51.671 1.00 76.62 88 ALA A CA 1
ATOM 731 C C . ALA A 1 88 ? -4.855 -5.129 52.995 1.00 76.62 88 ALA A C 1
ATOM 733 O O . ALA A 1 88 ? -3.769 -5.280 53.547 1.00 76.62 88 ALA A O 1
ATOM 734 N N . GLY A 1 89 ? -5.812 -4.358 53.528 1.00 69.94 89 GLY A N 1
ATOM 735 C CA . GLY A 1 89 ? -5.676 -3.700 54.836 1.00 69.94 89 GLY A CA 1
ATOM 736 C C . GLY A 1 89 ? -5.809 -4.646 56.039 1.00 69.94 89 GLY A C 1
ATOM 737 O O . GLY A 1 89 ? -5.270 -4.355 57.106 1.00 69.94 89 GLY A O 1
ATOM 738 N N . ALA A 1 90 ? -6.494 -5.783 55.875 1.00 60.25 90 ALA A N 1
ATOM 739 C CA . ALA A 1 90 ? -6.636 -6.806 56.912 1.00 60.25 90 ALA A CA 1
ATOM 740 C C . ALA A 1 90 ? -5.414 -7.739 57.013 1.00 60.25 90 ALA A C 1
ATOM 742 O O . ALA A 1 90 ? -5.137 -8.242 58.095 1.00 60.25 90 ALA A O 1
ATOM 743 N N . GLU A 1 91 ? -4.669 -7.952 55.923 1.00 58.53 91 GLU A N 1
ATOM 744 C CA . GLU A 1 91 ? -3.412 -8.724 55.934 1.00 58.53 91 GLU A CA 1
ATOM 745 C C . GLU A 1 91 ? -2.195 -7.914 56.426 1.00 58.53 91 GLU A C 1
ATOM 747 O O . GLU A 1 91 ? -1.156 -8.497 56.730 1.00 58.53 91 GLU A O 1
ATOM 752 N N . SER A 1 92 ? -2.299 -6.581 56.515 1.00 55.84 92 SER A N 1
ATOM 753 C CA . SER A 1 92 ? -1.209 -5.698 56.962 1.00 55.84 92 SER A CA 1
ATOM 754 C C . SER A 1 92 ? -1.301 -5.247 58.431 1.00 55.84 92 SER A C 1
ATOM 756 O O . SER A 1 92 ? -0.546 -4.351 58.817 1.00 55.84 92 SER A O 1
ATOM 758 N N . SER A 1 93 ? -2.232 -5.801 59.219 1.00 48.78 93 SER A N 1
ATOM 759 C CA . SER A 1 93 ? -2.424 -5.527 60.658 1.00 48.78 93 SER A CA 1
ATOM 760 C C . SER A 1 93 ? -2.213 -6.793 61.480 1.00 48.78 93 SER A C 1
ATOM 762 O O . SER A 1 93 ? -1.631 -6.679 62.581 1.00 48.78 93 SER A O 1
#